Protein AF-A0A3C1LXI4-F1 (afdb_monomer_lite)

Secondary structure (DSSP, 8-state):
-------------SEEEEEEEE-TTS-EEEEEEEEEEEEE---HHHHHHTTTSS----EEEEEE--TT--TT-EEEETTEEEEEEEEEEE-SSSS-EEEEEEEE-SSPPPEE-

Radius of gyration: 15.39 Å; chains: 1; bounding box: 44×25×47 Å

Foldseek 3Di:
DDPPPVQDPDDLPPAWKWKWAQDPVRATETPGGTWRKDWDDDPVVVQVVCVVPVARQPTKIKTQDDPDDDQRMWMDDPPWIWGFPDWDWAVSHVVTMIITRTDTDPDDDDHDD

Structure (mmCIF, N/CA/C/O backbone):
data_AF-A0A3C1LXI4-F1
#
_entry.id   AF-A0A3C1LXI4-F1
#
loop_
_atom_site.group_PDB
_atom_site.id
_atom_site.type_symbol
_atom_site.label_atom_id
_atom_site.label_alt_id
_atom_site.label_comp_id
_atom_site.label_asym_id
_atom_site.label_entity_id
_atom_site.label_seq_id
_atom_site.pdbx_PDB_ins_code
_atom_site.Cartn_x
_atom_site.Cartn_y
_atom_site.Cartn_z
_atom_site.occupancy
_atom_site.B_iso_or_equiv
_atom_site.auth_seq_id
_atom_site.auth_comp_id
_atom_site.auth_asym_id
_atom_site.auth_atom_id
_atom_site.pdbx_PDB_model_num
ATOM 1 N N . MET A 1 1 ? 26.293 2.927 -32.674 1.00 40.50 1 MET A N 1
ATOM 2 C CA . MET A 1 1 ? 26.380 2.747 -31.208 1.00 40.50 1 MET A CA 1
ATOM 3 C C . MET A 1 1 ? 24.987 2.433 -30.684 1.00 40.50 1 MET A C 1
ATOM 5 O O . MET A 1 1 ? 24.149 3.321 -30.654 1.00 40.50 1 MET A O 1
ATOM 9 N N . GLN A 1 2 ? 24.694 1.170 -30.371 1.00 43.91 2 GLN A N 1
ATOM 10 C CA . GLN A 1 2 ? 23.420 0.798 -29.749 1.00 43.91 2 GLN A CA 1
ATOM 11 C C . GLN A 1 2 ? 23.544 0.990 -28.237 1.00 43.91 2 GLN A C 1
ATOM 13 O O . GLN A 1 2 ? 24.233 0.224 -27.567 1.00 43.91 2 GLN A O 1
ATOM 18 N N . MET A 1 3 ? 22.879 2.009 -27.693 1.00 43.22 3 MET A N 1
ATOM 19 C CA . MET A 1 3 ? 22.595 2.060 -26.262 1.00 43.22 3 MET A CA 1
ATOM 20 C C . MET A 1 3 ? 21.563 0.968 -25.968 1.00 43.22 3 MET A C 1
ATOM 22 O O . MET A 1 3 ? 20.367 1.173 -26.158 1.00 43.22 3 MET A O 1
ATOM 26 N N . LYS A 1 4 ? 22.014 -0.212 -25.527 1.00 42.66 4 LYS A N 1
ATOM 27 C CA . LYS A 1 4 ? 21.137 -1.162 -24.835 1.00 42.66 4 LYS A CA 1
ATOM 28 C C . LYS A 1 4 ? 20.733 -0.502 -23.518 1.00 42.66 4 LYS A C 1
ATOM 30 O O . LYS A 1 4 ? 21.402 -0.674 -22.504 1.00 42.66 4 LYS A O 1
ATOM 35 N N . GLN A 1 5 ? 19.665 0.295 -23.537 1.00 49.50 5 GLN A N 1
ATOM 36 C CA . GLN A 1 5 ? 18.936 0.592 -22.312 1.00 49.50 5 GLN A CA 1
ATOM 37 C C . GLN A 1 5 ? 18.472 -0.765 -21.795 1.00 49.50 5 GLN A C 1
ATOM 39 O O . GLN A 1 5 ? 17.634 -1.414 -22.418 1.00 49.50 5 GLN A O 1
ATOM 44 N N . ASN A 1 6 ? 19.109 -1.246 -20.730 1.00 44.31 6 ASN A N 1
ATOM 45 C CA . ASN A 1 6 ? 18.738 -2.479 -20.058 1.00 44.31 6 ASN A CA 1
ATOM 46 C C . ASN A 1 6 ? 17.390 -2.200 -19.383 1.00 44.31 6 ASN A C 1
ATOM 48 O O . ASN A 1 6 ? 17.329 -1.793 -18.226 1.00 44.31 6 ASN A O 1
ATOM 52 N N . GLN A 1 7 ? 16.322 -2.239 -20.179 1.00 51.03 7 GLN A N 1
ATOM 53 C CA . GLN A 1 7 ? 14.995 -1.810 -19.782 1.00 51.03 7 GLN A CA 1
ATOM 54 C C . GLN A 1 7 ? 14.485 -2.852 -18.795 1.00 51.03 7 GLN A C 1
ATOM 56 O O . GLN A 1 7 ? 14.087 -3.952 -19.172 1.00 51.03 7 GLN A O 1
ATOM 61 N N . GLN A 1 8 ? 14.623 -2.541 -17.509 1.00 53.88 8 GLN A N 1
ATOM 62 C CA . GLN A 1 8 ? 14.273 -3.449 -16.432 1.00 53.88 8 GLN A CA 1
ATOM 63 C C . GLN A 1 8 ? 12.746 -3.520 -16.379 1.00 53.88 8 GLN A C 1
ATOM 65 O O . GLN A 1 8 ? 12.082 -2.614 -15.876 1.00 53.88 8 GLN A O 1
ATOM 70 N N . PHE A 1 9 ? 12.187 -4.566 -16.985 1.00 56.56 9 PHE A N 1
ATOM 71 C CA . PHE A 1 9 ? 10.772 -4.878 -16.866 1.00 56.56 9 PHE A CA 1
ATOM 72 C C . PHE A 1 9 ? 10.515 -5.332 -15.430 1.00 56.56 9 PHE A C 1
ATOM 74 O O . PHE A 1 9 ? 10.866 -6.442 -15.034 1.00 56.56 9 PHE A O 1
ATOM 81 N N . GLU A 1 10 ? 9.949 -4.432 -14.632 1.00 64.88 10 GLU A N 1
ATOM 82 C CA . GLU A 1 10 ? 9.451 -4.748 -13.297 1.00 64.88 10 GLU A CA 1
ATOM 83 C C . GLU A 1 10 ? 8.230 -5.665 -13.445 1.00 64.88 10 GLU A C 1
ATOM 85 O O . GLU A 1 10 ? 7.285 -5.359 -14.176 1.00 64.88 10 GLU A O 1
ATOM 90 N N . THR A 1 11 ? 8.265 -6.817 -12.776 1.00 68.31 11 THR A N 1
ATOM 91 C CA . THR A 1 11 ? 7.157 -7.776 -12.769 1.00 68.31 11 THR A CA 1
ATOM 92 C C . THR A 1 11 ? 6.415 -7.678 -11.442 1.00 68.31 11 THR A C 1
ATOM 94 O O . THR A 1 11 ? 7.025 -7.710 -10.381 1.00 68.31 11 THR A O 1
ATOM 97 N N . PHE A 1 12 ? 5.089 -7.557 -11.495 1.00 79.00 12 PHE A N 1
ATOM 98 C CA . PHE A 1 12 ? 4.220 -7.388 -10.323 1.00 79.00 12 PHE A CA 1
ATOM 99 C C . PHE A 1 12 ? 3.533 -8.709 -9.965 1.00 79.00 12 PHE A C 1
ATOM 101 O O . PHE A 1 12 ? 2.310 -8.832 -10.039 1.00 79.00 12 PHE A O 1
ATOM 108 N N . ASN A 1 13 ? 4.329 -9.739 -9.685 1.00 79.25 13 ASN A N 1
ATOM 109 C CA . ASN A 1 13 ? 3.833 -11.113 -9.552 1.00 79.25 13 ASN A CA 1
ATOM 110 C C . ASN A 1 13 ? 3.702 -11.590 -8.097 1.00 79.25 13 ASN A C 1
ATOM 112 O O . ASN A 1 13 ? 3.337 -12.741 -7.878 1.00 79.25 13 ASN A O 1
ATOM 116 N N . ASP A 1 14 ? 3.964 -10.732 -7.107 1.00 84.00 14 ASP A N 1
ATOM 117 C CA . ASP A 1 14 ? 3.947 -11.130 -5.692 1.00 84.00 14 ASP A CA 1
ATOM 118 C C . ASP A 1 14 ? 2.545 -11.150 -5.075 1.00 84.00 14 ASP A C 1
ATOM 120 O O . ASP A 1 14 ? 2.339 -11.757 -4.021 1.00 84.00 14 ASP A O 1
ATOM 124 N N . GLY A 1 15 ? 1.577 -10.481 -5.703 1.00 88.00 15 GLY A N 1
ATOM 125 C CA . GLY A 1 15 ? 0.189 -10.509 -5.265 1.00 88.00 15 GLY A CA 1
ATOM 126 C C . GLY A 1 15 ? -0.641 -9.339 -5.773 1.00 88.00 15 GLY A C 1
ATOM 127 O O . GLY A 1 15 ? -0.222 -8.571 -6.641 1.00 88.00 15 GLY A O 1
ATOM 128 N N . VAL A 1 16 ? -1.838 -9.220 -5.200 1.00 90.50 16 VAL A N 1
ATOM 129 C CA . VAL A 1 16 ? -2.773 -8.114 -5.426 1.00 90.50 16 VAL A CA 1
ATOM 130 C C . VAL A 1 16 ? -3.046 -7.378 -4.122 1.00 90.50 16 VAL A C 1
ATOM 132 O O . VAL A 1 16 ? -3.130 -7.992 -3.057 1.00 90.50 16 VAL A O 1
ATOM 135 N N . CYS A 1 17 ? -3.173 -6.062 -4.209 1.00 91.62 17 CYS A N 1
ATOM 136 C CA . CYS A 1 17 ? -3.587 -5.206 -3.116 1.00 91.62 17 CYS A CA 1
ATOM 137 C C . CYS A 1 17 ? -4.805 -4.372 -3.514 1.00 91.62 17 CYS A C 1
ATOM 139 O O . CYS A 1 17 ? -5.032 -4.102 -4.696 1.00 91.62 17 CYS A O 1
ATOM 141 N N . ALA A 1 18 ? -5.568 -3.963 -2.508 1.00 92.19 18 ALA A N 1
ATOM 142 C CA . ALA A 1 18 ? -6.638 -2.990 -2.651 1.00 92.19 18 ALA A CA 1
ATOM 143 C C . ALA A 1 18 ? -6.240 -1.690 -1.947 1.00 92.19 18 ALA A C 1
ATOM 145 O O . ALA A 1 18 ? -5.567 -1.722 -0.917 1.00 92.19 18 ALA A O 1
ATOM 146 N N . VAL A 1 19 ? -6.653 -0.551 -2.490 1.00 92.00 19 VAL A N 1
ATOM 147 C CA . VAL A 1 19 ? -6.373 0.781 -1.951 1.00 92.00 19 VAL A CA 1
ATOM 148 C C . VAL A 1 19 ? -7.685 1.461 -1.610 1.00 92.00 19 VAL A C 1
ATOM 150 O O . VAL A 1 19 ? -8.598 1.513 -2.434 1.00 92.00 19 VAL A O 1
ATOM 153 N N . PHE A 1 20 ? -7.748 2.013 -0.409 1.00 92.69 20 PHE A N 1
ATOM 154 C CA . PHE A 1 20 ? -8.885 2.740 0.123 1.00 92.69 20 PHE A CA 1
ATOM 155 C C . PHE A 1 20 ? -8.476 4.176 0.415 1.00 92.69 20 PHE A C 1
ATOM 157 O O . PHE A 1 20 ? -7.384 4.423 0.932 1.00 92.69 20 PHE A O 1
ATOM 164 N N . ALA A 1 21 ? -9.359 5.116 0.103 1.00 91.88 21 ALA A N 1
ATOM 165 C CA . ALA A 1 21 ? -9.165 6.530 0.380 1.00 91.88 21 ALA A CA 1
ATOM 166 C C . ALA A 1 21 ? -10.274 7.051 1.284 1.00 91.88 21 ALA A C 1
ATOM 168 O O . ALA A 1 21 ? -11.405 6.565 1.243 1.00 91.88 21 ALA A O 1
ATOM 169 N N . LEU A 1 22 ? -9.929 8.045 2.096 1.00 90.56 22 LEU A N 1
ATOM 170 C CA . LEU A 1 22 ? -10.897 8.758 2.907 1.00 90.56 22 LEU A CA 1
ATOM 171 C C . LEU A 1 22 ? -11.824 9.573 1.995 1.00 90.56 22 LEU A C 1
ATOM 173 O O . LEU A 1 22 ? -11.355 10.296 1.114 1.00 90.56 22 LEU A O 1
ATOM 177 N N . ASN A 1 23 ? -13.129 9.449 2.197 1.00 86.62 23 ASN A N 1
ATOM 178 C CA . ASN A 1 23 ? -14.125 10.283 1.539 1.00 86.62 23 ASN A CA 1
ATOM 179 C C . ASN A 1 23 ? -14.445 11.534 2.381 1.00 86.62 23 ASN A C 1
ATOM 181 O O . ASN A 1 23 ? -13.962 11.701 3.501 1.00 86.62 23 ASN A O 1
ATOM 185 N N . ASN A 1 24 ? -15.322 12.398 1.864 1.00 86.50 24 ASN A N 1
ATOM 186 C CA . ASN A 1 24 ? -15.751 13.627 2.548 1.00 86.50 24 ASN A CA 1
ATOM 187 C C . ASN A 1 24 ? -16.480 13.386 3.887 1.00 86.50 24 ASN A C 1
ATOM 189 O O . ASN A 1 24 ? -16.710 14.332 4.630 1.00 86.50 24 ASN A O 1
ATOM 193 N N . GLN A 1 25 ? -16.882 12.147 4.179 1.00 85.19 25 GLN A N 1
ATOM 194 C CA . GLN A 1 25 ? -17.550 11.742 5.418 1.00 85.19 25 GLN A CA 1
ATOM 195 C C . GLN A 1 25 ? -16.590 11.040 6.390 1.00 85.19 25 GLN A C 1
ATOM 197 O O . GLN A 1 25 ? -17.048 10.357 7.301 1.00 85.19 25 GLN A O 1
ATOM 202 N N . GLU A 1 26 ? -15.277 11.158 6.172 1.00 83.50 26 GLU A N 1
ATOM 203 C CA . GLU A 1 26 ? -14.231 10.506 6.971 1.00 83.50 26 GLU A CA 1
ATOM 204 C C . GLU A 1 26 ? -14.313 8.969 6.980 1.00 83.50 26 GLU A C 1
ATOM 206 O O . GLU A 1 26 ? -13.817 8.300 7.888 1.00 83.50 26 GLU A O 1
ATOM 211 N N . LYS A 1 27 ? -14.915 8.382 5.941 1.00 86.25 27 LYS A N 1
ATOM 212 C CA . LYS A 1 27 ? -15.007 6.932 5.758 1.00 86.25 27 LYS A CA 1
ATOM 213 C C . LYS A 1 27 ? -14.070 6.465 4.655 1.00 86.25 27 LYS A C 1
ATOM 215 O O . LYS A 1 27 ? -13.930 7.124 3.626 1.00 86.25 27 LYS A O 1
ATOM 220 N N . TYR A 1 28 ? -13.448 5.308 4.853 1.00 89.06 28 TYR A N 1
ATOM 221 C CA . TYR A 1 28 ? -12.587 4.702 3.843 1.00 89.06 28 TYR A CA 1
ATOM 222 C C . TYR A 1 28 ? -13.421 3.977 2.795 1.00 89.06 28 TYR A C 1
ATOM 224 O O . TYR A 1 28 ? -14.073 2.985 3.110 1.00 89.06 28 TYR A O 1
ATOM 232 N N . GLN A 1 29 ? -13.354 4.449 1.554 1.00 90.94 29 GLN A N 1
ATOM 233 C CA . GLN A 1 29 ? -14.004 3.831 0.403 1.00 90.94 29 GLN A CA 1
ATOM 234 C C . GLN A 1 29 ? -12.962 3.215 -0.530 1.00 90.94 29 GLN A C 1
ATOM 236 O O . GLN A 1 29 ? -11.853 3.742 -0.680 1.00 90.94 29 GLN A O 1
ATOM 241 N N . CYS A 1 30 ? -13.315 2.095 -1.162 1.00 90.75 30 CYS A N 1
ATOM 242 C CA . CYS A 1 30 ? -12.446 1.442 -2.129 1.00 90.75 30 CYS A CA 1
ATOM 243 C C . CYS A 1 30 ? -12.171 2.373 -3.320 1.00 90.75 30 CYS A C 1
ATOM 245 O O . CYS A 1 30 ? -13.080 2.768 -4.045 1.00 90.75 30 CYS A O 1
ATOM 247 N N . LYS A 1 31 ? -10.897 2.717 -3.522 1.00 90.25 31 LYS A N 1
ATOM 248 C CA . LYS A 1 31 ? -10.427 3.543 -4.639 1.00 90.25 31 LYS A CA 1
ATOM 249 C C . LYS A 1 31 ? -9.893 2.685 -5.777 1.00 90.25 31 LYS A C 1
ATOM 251 O O . LYS A 1 31 ? -10.202 2.923 -6.939 1.00 90.25 31 LYS A O 1
ATOM 256 N N . PHE A 1 32 ? -9.103 1.671 -5.430 1.00 90.12 32 PHE A N 1
ATOM 257 C CA . PHE A 1 32 ? -8.583 0.695 -6.378 1.00 90.12 32 PHE A CA 1
ATOM 258 C C . PHE A 1 32 ? -8.759 -0.710 -5.801 1.00 90.12 32 PHE A C 1
ATOM 260 O O . PHE A 1 32 ? -8.074 -1.047 -4.837 1.00 90.12 32 PHE A O 1
ATOM 267 N N . PRO A 1 33 ? -9.644 -1.549 -6.361 1.00 88.25 33 PRO A N 1
ATOM 268 C CA . PRO A 1 33 ? -9.951 -2.848 -5.767 1.00 88.25 33 PRO A CA 1
ATOM 269 C C . PRO A 1 33 ? -8.861 -3.897 -6.016 1.00 88.25 33 PRO A C 1
ATOM 271 O O . PRO A 1 33 ? -8.656 -4.774 -5.183 1.00 88.25 33 PRO A O 1
ATOM 274 N N . TYR A 1 34 ? -8.143 -3.805 -7.142 1.00 88.50 34 TYR A N 1
ATOM 275 C CA . TYR A 1 34 ? -7.148 -4.802 -7.540 1.00 88.50 34 TYR A CA 1
ATOM 276 C C . TYR A 1 34 ? -5.954 -4.155 -8.246 1.00 88.50 34 TYR A C 1
ATOM 278 O O . TYR A 1 34 ? -5.994 -3.883 -9.445 1.00 88.50 34 TYR A O 1
ATOM 286 N N . ILE A 1 35 ? -4.863 -3.951 -7.510 1.00 90.06 35 ILE A N 1
ATOM 287 C CA . ILE A 1 35 ? -3.567 -3.528 -8.046 1.00 90.06 35 ILE A CA 1
ATOM 288 C C . ILE A 1 35 ? -2.562 -4.652 -7.828 1.00 90.06 35 ILE A C 1
ATOM 290 O O . ILE A 1 35 ? -2.359 -5.112 -6.707 1.00 90.06 35 ILE A O 1
ATOM 294 N N . ARG A 1 36 ? -1.905 -5.098 -8.899 1.00 89.44 36 ARG A N 1
ATOM 295 C CA . ARG A 1 36 ? -0.788 -6.037 -8.772 1.00 89.44 36 ARG A CA 1
ATOM 296 C C . ARG A 1 36 ? 0.431 -5.335 -8.192 1.00 89.44 36 ARG A C 1
ATOM 298 O O . ARG A 1 36 ? 0.735 -4.215 -8.593 1.00 89.44 36 ARG A O 1
ATOM 305 N N . PHE A 1 37 ? 1.152 -6.005 -7.301 1.00 89.19 37 PHE A N 1
ATOM 306 C CA . PHE A 1 37 ? 2.357 -5.449 -6.698 1.00 89.19 37 PHE A CA 1
ATOM 307 C C . PHE A 1 37 ? 3.541 -6.420 -6.736 1.00 89.19 37 PHE A C 1
ATOM 309 O O . PHE A 1 37 ? 3.379 -7.632 -6.888 1.00 89.19 37 PHE A O 1
ATOM 316 N N . ALA A 1 38 ? 4.737 -5.858 -6.581 1.00 87.81 38 ALA A N 1
ATOM 317 C CA . ALA A 1 38 ? 5.976 -6.576 -6.315 1.00 87.81 38 ALA A CA 1
ATOM 318 C C . ALA A 1 38 ? 6.474 -6.226 -4.905 1.00 87.81 38 ALA A C 1
ATOM 320 O O . ALA A 1 38 ? 6.479 -5.053 -4.528 1.00 87.81 38 ALA A O 1
ATOM 321 N N . LYS A 1 39 ? 6.896 -7.198 -4.098 1.00 85.75 39 LYS A N 1
ATOM 322 C CA . LYS A 1 39 ? 7.519 -6.943 -2.793 1.00 85.75 39 LYS A CA 1
ATOM 323 C C . LYS A 1 39 ? 8.951 -6.487 -3.020 1.00 85.75 39 LYS A C 1
ATOM 325 O O . LYS A 1 39 ? 9.729 -7.156 -3.693 1.00 85.75 39 LYS A O 1
ATOM 330 N N . ARG A 1 40 ? 9.343 -5.378 -2.396 1.00 81.19 40 ARG A N 1
ATOM 331 C CA . ARG A 1 40 ? 10.746 -4.966 -2.367 1.00 81.19 40 ARG A CA 1
ATOM 332 C C . ARG A 1 40 ? 11.361 -5.417 -1.053 1.00 81.19 40 ARG A C 1
ATOM 334 O O . ARG A 1 40 ? 10.932 -4.991 0.017 1.00 81.19 40 ARG A O 1
ATOM 341 N N . ILE A 1 41 ? 12.370 -6.285 -1.140 1.00 63.12 41 ILE A N 1
ATOM 342 C CA . ILE A 1 41 ? 13.170 -6.675 0.021 1.00 63.12 41 ILE A CA 1
ATOM 343 C C . ILE A 1 41 ? 13.893 -5.421 0.499 1.00 63.12 41 ILE A C 1
ATOM 345 O O . ILE A 1 41 ? 14.779 -4.888 -0.171 1.00 63.12 41 ILE A O 1
ATOM 349 N N . ILE A 1 42 ? 13.481 -4.927 1.659 1.00 59.53 42 ILE A N 1
ATOM 350 C CA . ILE A 1 42 ? 14.169 -3.845 2.336 1.00 59.53 42 ILE A CA 1
ATOM 351 C C . ILE A 1 42 ? 15.462 -4.463 2.863 1.00 59.53 42 ILE A C 1
ATOM 353 O O . ILE A 1 42 ? 15.436 -5.252 3.804 1.00 59.53 42 ILE A O 1
ATOM 357 N N . GLY A 1 43 ? 16.592 -4.164 2.219 1.00 49.06 43 GLY A N 1
ATOM 358 C CA . GLY A 1 43 ? 17.896 -4.519 2.770 1.00 49.06 43 GLY A CA 1
ATOM 359 C C . GLY A 1 43 ? 17.959 -4.046 4.222 1.00 49.06 43 GLY A C 1
ATOM 360 O O . GLY A 1 43 ? 17.542 -2.924 4.520 1.00 49.06 43 GLY A O 1
ATOM 361 N N . SER A 1 44 ? 18.445 -4.913 5.108 1.00 49.78 44 SER A N 1
ATOM 362 C CA . SER A 1 44 ? 18.468 -4.768 6.572 1.00 49.78 44 SER A CA 1
ATOM 363 C C . SER A 1 44 ? 18.792 -3.352 7.077 1.00 49.78 44 SER A C 1
ATOM 365 O O . SER A 1 44 ? 18.235 -2.922 8.079 1.00 49.78 44 SER A O 1
ATOM 367 N N . LYS A 1 45 ? 19.595 -2.576 6.339 1.00 49.50 45 LYS A N 1
ATOM 368 C CA . LYS A 1 45 ? 19.937 -1.169 6.606 1.00 49.50 45 LYS A CA 1
ATOM 369 C C . LYS A 1 45 ? 18.746 -0.220 6.8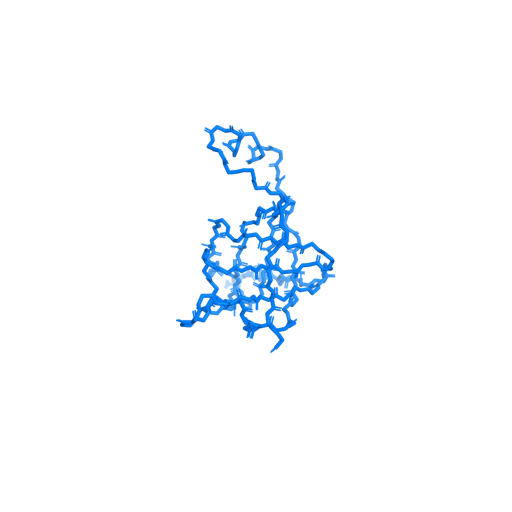41 1.00 49.50 45 LYS A C 1
ATOM 371 O O . LYS A 1 45 ? 18.780 0.544 7.798 1.00 49.50 45 LYS A O 1
ATOM 376 N N . ARG A 1 46 ? 17.679 -0.275 6.033 1.00 50.06 46 ARG A N 1
ATOM 377 C CA . ARG A 1 46 ? 16.515 0.632 6.202 1.00 50.06 46 ARG A CA 1
ATOM 378 C C . ARG A 1 46 ? 15.626 0.252 7.389 1.00 50.06 46 ARG A C 1
ATOM 380 O O . ARG A 1 46 ? 14.931 1.109 7.920 1.00 50.06 46 ARG A O 1
ATOM 387 N N . PHE A 1 47 ? 15.673 -1.009 7.820 1.00 48.06 47 PHE A N 1
ATOM 388 C CA . PHE A 1 47 ? 14.965 -1.468 9.015 1.00 48.06 47 PHE A CA 1
ATOM 389 C C . PHE A 1 47 ? 15.550 -0.827 10.287 1.00 48.06 47 PHE A C 1
ATOM 391 O O . PHE A 1 47 ? 14.811 -0.518 11.215 1.00 48.06 47 PHE A O 1
ATOM 398 N N . PHE A 1 48 ? 16.865 -0.564 10.303 1.00 43.81 48 PHE A N 1
ATOM 399 C CA . PHE A 1 48 ? 17.554 0.074 11.430 1.00 43.81 48 PHE A CA 1
ATOM 400 C C . PHE A 1 48 ? 17.422 1.605 11.448 1.00 43.81 48 PHE A C 1
ATOM 402 O O . PHE A 1 48 ? 17.312 2.188 12.522 1.00 43.81 48 PHE A O 1
ATOM 409 N N . GLU A 1 49 ? 17.385 2.273 10.290 1.00 47.22 49 GLU A N 1
ATOM 410 C CA . GLU A 1 49 ? 17.160 3.730 10.227 1.00 47.22 49 GLU A CA 1
ATOM 411 C C . GLU A 1 49 ? 15.709 4.101 10.584 1.00 47.22 49 GLU A C 1
ATOM 413 O O . GLU A 1 49 ? 15.476 5.070 11.305 1.00 47.22 49 GLU A O 1
ATOM 418 N N . ALA A 1 50 ? 14.734 3.277 10.183 1.00 46.38 50 ALA A N 1
ATOM 419 C CA . ALA A 1 50 ? 13.325 3.431 10.559 1.00 46.38 50 ALA A CA 1
ATOM 420 C C . ALA A 1 50 ? 13.033 3.119 12.041 1.00 46.38 50 ALA A C 1
ATOM 422 O O . ALA A 1 50 ? 11.902 3.276 12.480 1.00 46.38 50 ALA A O 1
ATOM 423 N N . ALA A 1 51 ? 14.025 2.672 12.818 1.00 50.91 51 ALA A N 1
ATOM 424 C CA . ALA A 1 51 ? 13.905 2.541 14.270 1.00 50.91 51 ALA A CA 1
ATOM 425 C C . ALA A 1 51 ? 14.240 3.851 15.013 1.00 50.91 51 ALA A C 1
ATOM 427 O O . ALA A 1 51 ? 13.843 4.012 16.163 1.00 50.91 51 ALA A O 1
ATOM 428 N N . GLN A 1 52 ? 14.951 4.797 14.376 1.00 46.62 52 GLN A N 1
ATOM 429 C CA . GLN A 1 52 ? 15.276 6.107 14.970 1.00 46.62 52 GLN A CA 1
ATOM 430 C C . GLN A 1 52 ? 14.142 7.130 14.833 1.00 46.62 52 GLN A C 1
ATOM 432 O O . GLN A 1 52 ? 14.063 8.083 15.604 1.00 46.62 52 GLN A O 1
ATOM 437 N N . VAL A 1 53 ? 13.241 6.921 13.875 1.00 49.22 53 VAL A N 1
ATOM 438 C CA . VAL A 1 53 ? 12.014 7.698 13.692 1.00 49.22 53 VAL A CA 1
ATOM 439 C C . VAL A 1 53 ? 10.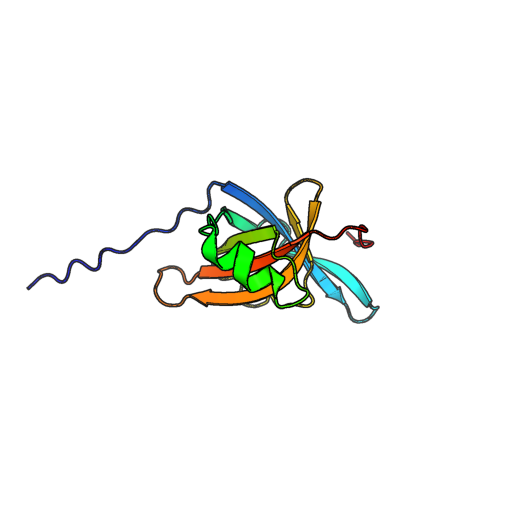876 6.736 14.000 1.00 49.22 53 VAL A C 1
ATOM 441 O O . VAL A 1 53 ? 10.873 5.650 13.455 1.00 49.22 53 VAL A O 1
ATOM 444 N N . ASN A 1 54 ? 9.933 7.090 14.872 1.00 51.34 54 ASN A N 1
ATOM 445 C CA . ASN A 1 54 ? 8.850 6.249 15.430 1.00 51.34 54 ASN A CA 1
ATOM 446 C C . ASN A 1 54 ? 7.886 5.550 14.417 1.00 51.34 54 ASN A C 1
ATOM 448 O O . ASN A 1 54 ? 6.770 5.171 14.771 1.00 51.34 54 ASN A O 1
ATOM 452 N N . GLN A 1 55 ? 8.262 5.404 13.147 1.00 58.44 55 GLN A N 1
ATOM 453 C CA . GLN A 1 55 ? 7.487 4.845 12.047 1.00 58.44 55 GLN A CA 1
ATOM 454 C C . GLN A 1 55 ? 8.118 3.528 11.582 1.00 58.44 55 GLN A C 1
ATOM 456 O O . GLN A 1 55 ? 8.930 3.487 10.659 1.00 58.44 55 GLN A O 1
ATOM 461 N N . MET A 1 56 ? 7.719 2.425 12.218 1.00 66.50 56 MET A N 1
ATOM 462 C CA . MET A 1 56 ? 8.109 1.083 11.781 1.00 66.50 56 MET A CA 1
ATOM 463 C C . MET A 1 56 ? 7.543 0.794 10.384 1.00 66.50 56 MET A C 1
ATOM 465 O O . MET A 1 56 ? 6.348 0.554 10.225 1.00 66.50 56 MET A O 1
ATOM 469 N N . ILE A 1 57 ? 8.403 0.790 9.365 1.00 72.25 57 ILE A N 1
ATOM 470 C CA . ILE A 1 57 ? 8.044 0.340 8.016 1.00 72.25 57 ILE A CA 1
ATOM 471 C C . ILE A 1 57 ? 8.096 -1.190 8.004 1.00 72.25 57 ILE A C 1
ATOM 473 O O . ILE A 1 57 ? 9.161 -1.787 8.148 1.00 72.25 57 ILE A O 1
ATOM 477 N N . ASN A 1 58 ? 6.946 -1.836 7.824 1.00 77.44 58 ASN A N 1
ATOM 478 C CA . ASN A 1 58 ? 6.846 -3.297 7.834 1.00 77.44 58 ASN A CA 1
ATOM 479 C C . ASN A 1 58 ? 7.030 -3.908 6.446 1.00 77.44 58 ASN A C 1
ATOM 481 O O . ASN A 1 58 ? 7.465 -5.052 6.328 1.00 77.44 58 ASN A O 1
ATOM 485 N N . LEU A 1 59 ? 6.656 -3.176 5.398 1.00 83.25 59 LEU A N 1
ATOM 486 C CA . LEU A 1 59 ? 6.636 -3.691 4.038 1.00 83.25 59 LEU A CA 1
ATOM 487 C C . LEU A 1 59 ? 6.866 -2.552 3.046 1.00 83.25 59 LEU A C 1
ATOM 489 O O . LEU A 1 59 ? 6.349 -1.457 3.228 1.00 83.25 59 LEU A O 1
ATOM 493 N N . VAL A 1 60 ? 7.615 -2.811 1.979 1.00 88.44 60 VAL A N 1
ATOM 494 C CA . VAL A 1 60 ? 7.653 -1.926 0.811 1.00 88.44 60 VAL A CA 1
ATOM 495 C C . VAL A 1 60 ? 7.147 -2.720 -0.378 1.00 88.44 60 VAL A C 1
ATOM 497 O O . VAL A 1 60 ? 7.647 -3.812 -0.659 1.00 88.44 60 VAL A O 1
ATOM 500 N N . ILE A 1 61 ? 6.150 -2.176 -1.064 1.00 88.50 61 ILE A N 1
ATOM 501 C CA . ILE A 1 61 ? 5.633 -2.751 -2.303 1.00 88.50 61 ILE A CA 1
ATOM 502 C C . ILE A 1 61 ? 5.837 -1.775 -3.448 1.00 88.50 61 ILE A C 1
ATOM 504 O O . ILE A 1 61 ? 5.746 -0.565 -3.259 1.00 88.50 61 ILE A O 1
ATOM 508 N N . ARG A 1 62 ? 6.072 -2.309 -4.639 1.00 88.69 62 ARG A N 1
ATOM 509 C CA . ARG A 1 62 ? 6.030 -1.555 -5.880 1.00 88.69 62 ARG A CA 1
ATOM 510 C C . ARG A 1 62 ? 4.762 -1.886 -6.631 1.00 88.69 62 ARG A C 1
ATOM 512 O O . ARG A 1 62 ? 4.434 -3.057 -6.790 1.00 88.69 62 ARG A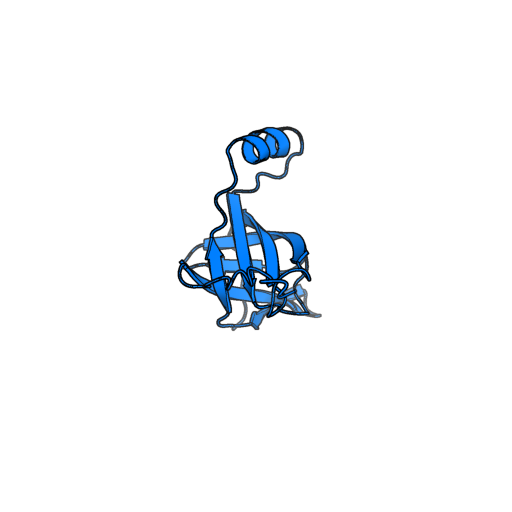 O 1
ATOM 519 N N . ILE A 1 63 ? 4.097 -0.866 -7.134 1.00 88.31 63 ILE A N 1
ATOM 520 C CA . ILE A 1 63 ? 2.901 -0.991 -7.962 1.00 88.31 63 ILE A CA 1
ATOM 521 C C . ILE A 1 63 ? 3.125 -0.309 -9.317 1.00 88.31 63 ILE A C 1
ATOM 523 O O . ILE A 1 63 ? 3.961 0.603 -9.415 1.00 88.31 63 ILE A O 1
ATOM 527 N N . PRO A 1 64 ? 2.410 -0.728 -10.376 1.00 85.00 64 PRO A N 1
ATOM 528 C CA . PRO A 1 64 ? 2.336 0.057 -11.600 1.00 85.00 64 PRO A CA 1
ATOM 529 C C . PRO A 1 64 ? 1.730 1.422 -11.261 1.00 85.00 64 PRO A C 1
ATOM 531 O O . PRO A 1 64 ? 0.841 1.497 -10.415 1.00 85.00 64 PRO A O 1
ATOM 534 N N . PHE A 1 65 ? 2.249 2.489 -11.875 1.00 74.94 65 PHE A N 1
ATOM 535 C CA . PHE A 1 65 ? 1.907 3.873 -11.537 1.00 74.94 65 PHE A CA 1
ATOM 536 C C . PHE A 1 65 ? 0.398 4.082 -11.364 1.00 74.94 65 PHE A C 1
ATOM 538 O O . PHE A 1 65 ? -0.361 4.088 -12.333 1.00 74.94 65 PHE A O 1
ATOM 545 N N . ALA A 1 66 ? -0.013 4.281 -10.114 1.00 64.31 66 ALA A N 1
ATOM 546 C CA . ALA A 1 66 ? -1.340 4.737 -9.748 1.00 64.31 66 ALA A CA 1
ATOM 547 C C . ALA A 1 66 ? -1.194 6.206 -9.354 1.00 64.31 66 ALA A C 1
ATOM 549 O O . ALA A 1 66 ? -0.640 6.519 -8.302 1.00 64.31 66 ALA A O 1
ATOM 550 N N . ALA A 1 67 ? -1.646 7.105 -10.230 1.00 64.12 67 ALA A N 1
ATOM 551 C CA . ALA A 1 67 ? -1.410 8.548 -10.131 1.00 64.12 67 ALA A CA 1
ATOM 552 C C . ALA A 1 67 ? -2.020 9.212 -8.881 1.00 64.12 67 ALA A C 1
ATOM 554 O O . ALA A 1 67 ? -1.774 10.387 -8.635 1.00 64.12 67 ALA A O 1
ATOM 555 N N . ASP A 1 68 ? -2.812 8.474 -8.105 1.00 81.69 68 ASP A N 1
ATOM 556 C CA . ASP A 1 68 ? -3.648 9.031 -7.052 1.00 81.69 68 ASP A CA 1
ATOM 557 C C . ASP A 1 68 ? -3.597 8.175 -5.772 1.00 81.69 68 ASP A C 1
ATOM 559 O O . ASP A 1 68 ? -4.618 7.744 -5.235 1.00 81.69 68 ASP A O 1
ATOM 563 N N . ILE A 1 69 ? -2.379 7.872 -5.310 1.00 87.50 69 ILE A N 1
ATOM 564 C CA . ILE A 1 69 ? -2.127 7.254 -4.002 1.00 87.50 69 ILE A CA 1
ATOM 565 C C . ILE A 1 69 ? -1.302 8.207 -3.142 1.00 87.50 69 ILE A C 1
ATOM 567 O O . ILE A 1 69 ? -0.273 8.719 -3.581 1.00 87.50 69 ILE A O 1
ATOM 571 N N . ASN A 1 70 ? -1.744 8.424 -1.906 1.00 89.50 70 ASN A N 1
ATOM 572 C CA . ASN A 1 70 ? -1.088 9.289 -0.928 1.00 89.50 70 ASN A CA 1
ATOM 573 C C . ASN A 1 70 ? -1.014 8.623 0.463 1.00 89.50 70 ASN A C 1
ATOM 575 O O . ASN A 1 70 ? -1.440 7.483 0.650 1.00 89.50 70 ASN A O 1
ATOM 579 N N . THR A 1 71 ? -0.444 9.328 1.442 1.00 90.31 71 THR A N 1
ATOM 580 C CA . THR A 1 71 ? -0.241 8.832 2.818 1.00 90.31 71 THR A CA 1
ATOM 581 C C . THR A 1 71 ? -1.523 8.686 3.640 1.00 90.31 71 THR A C 1
ATOM 583 O O . THR A 1 71 ? -1.512 8.028 4.681 1.00 90.31 71 THR A O 1
ATOM 586 N N . ASP A 1 72 ? -2.629 9.268 3.178 1.00 89.81 72 ASP A N 1
ATOM 587 C CA . ASP A 1 72 ? -3.944 9.140 3.814 1.00 89.81 72 ASP A CA 1
ATOM 588 C C . ASP A 1 72 ? -4.690 7.898 3.321 1.00 89.81 72 ASP A C 1
ATOM 590 O O . ASP A 1 72 ? -5.810 7.621 3.743 1.00 89.81 72 ASP A O 1
ATOM 594 N N . ASN A 1 73 ? -4.098 7.133 2.402 1.00 91.38 73 ASN A N 1
ATOM 595 C CA . ASN A 1 73 ? -4.693 5.906 1.903 1.00 91.38 73 ASN A CA 1
ATOM 596 C C . ASN A 1 73 ? -4.310 4.698 2.760 1.00 91.38 73 ASN A C 1
ATOM 598 O O . ASN A 1 73 ? -3.217 4.606 3.330 1.00 91.38 73 ASN A O 1
ATOM 602 N N . ILE A 1 74 ? -5.228 3.735 2.793 1.00 92.88 74 ILE A N 1
ATOM 603 C CA . ILE A 1 74 ? -5.026 2.421 3.395 1.00 92.88 74 ILE A CA 1
ATOM 604 C C . ILE A 1 74 ? -4.869 1.395 2.285 1.00 92.88 74 ILE A C 1
ATOM 606 O O . ILE A 1 74 ? -5.646 1.360 1.333 1.00 92.88 74 ILE A O 1
ATOM 610 N N . VAL A 1 75 ? -3.857 0.546 2.420 1.00 92.75 75 VAL A N 1
ATOM 611 C CA . VAL A 1 75 ? -3.593 -0.565 1.510 1.00 92.75 75 VAL A CA 1
ATOM 612 C C . VAL A 1 75 ? -3.928 -1.868 2.215 1.00 92.75 75 VAL A C 1
ATOM 614 O O . VAL A 1 75 ? -3.500 -2.105 3.343 1.00 92.75 75 VAL A O 1
ATOM 617 N N . ILE A 1 76 ? -4.668 -2.735 1.538 1.00 92.69 76 ILE A N 1
ATOM 618 C CA . ILE A 1 76 ? -5.027 -4.065 2.022 1.00 92.69 76 ILE A CA 1
ATOM 619 C C . ILE A 1 76 ? -4.306 -5.101 1.184 1.00 92.69 76 ILE A C 1
ATOM 621 O O . ILE A 1 76 ? -4.361 -5.064 -0.045 1.00 92.69 76 ILE A O 1
ATOM 625 N N . ILE A 1 77 ? -3.640 -6.033 1.860 1.00 90.81 77 ILE A N 1
ATOM 626 C CA . ILE A 1 77 ? -2.960 -7.169 1.238 1.00 90.81 77 ILE A CA 1
ATOM 627 C C . ILE A 1 77 ? -3.380 -8.423 1.999 1.00 90.81 77 ILE A C 1
ATOM 629 O O . ILE A 1 77 ? -2.987 -8.615 3.153 1.00 90.81 77 ILE A O 1
ATOM 633 N N . GLY A 1 78 ? -4.189 -9.271 1.363 1.00 88.12 78 GLY A N 1
ATOM 634 C CA . GLY A 1 78 ? -4.847 -10.384 2.050 1.00 88.12 78 GLY A CA 1
ATOM 635 C C . GLY A 1 78 ? -5.747 -9.869 3.177 1.00 88.12 78 GLY A C 1
ATOM 636 O O . GLY A 1 78 ? -6.589 -9.010 2.949 1.00 88.12 78 GLY A O 1
ATOM 637 N N . GLU A 1 79 ? -5.534 -10.356 4.397 1.00 86.44 79 GLU A N 1
ATOM 638 C CA . GLU A 1 79 ? -6.320 -9.988 5.590 1.00 86.44 79 GLU A CA 1
ATOM 639 C C . GLU A 1 79 ? -5.714 -8.820 6.391 1.00 86.44 79 GLU A C 1
ATOM 641 O O . GLU A 1 79 ? -6.220 -8.442 7.447 1.00 86.44 79 GLU A O 1
ATOM 646 N N . LYS A 1 80 ? -4.596 -8.251 5.925 1.00 89.81 80 LYS A N 1
ATOM 647 C CA . LYS A 1 80 ? -3.843 -7.229 6.661 1.00 89.81 80 LYS A CA 1
ATOM 648 C C . LYS A 1 80 ? -4.078 -5.842 6.081 1.00 89.81 80 LYS A C 1
ATOM 650 O O . LYS A 1 80 ? -4.002 -5.650 4.868 1.00 89.81 80 LYS A O 1
ATOM 655 N N . GLN A 1 81 ? -4.284 -4.872 6.971 1.00 92.19 81 GLN A N 1
ATOM 656 C CA . GLN A 1 81 ? -4.366 -3.455 6.631 1.00 92.19 81 GLN A CA 1
ATOM 657 C C . GLN A 1 81 ? -3.043 -2.746 6.915 1.00 92.19 81 GLN A C 1
ATOM 659 O O . GLN A 1 81 ? -2.403 -2.952 7.952 1.00 92.19 81 GLN A O 1
ATOM 664 N N . TYR A 1 82 ? -2.664 -1.870 5.995 1.00 91.88 82 TYR A N 1
ATOM 665 C CA . TYR A 1 82 ? -1.445 -1.092 6.056 1.00 91.88 82 TYR A CA 1
ATOM 666 C C . TYR A 1 82 ? -1.737 0.383 5.814 1.00 91.88 82 TYR A C 1
ATOM 668 O O . TYR A 1 82 ? -2.457 0.737 4.883 1.00 91.88 82 TYR A O 1
ATOM 676 N N . LYS A 1 83 ? -1.116 1.251 6.609 1.00 91.69 83 LYS A N 1
ATOM 677 C CA . LYS A 1 83 ? -1.058 2.683 6.337 1.00 91.69 83 LYS A CA 1
ATOM 678 C C . LYS A 1 83 ? 0.107 2.986 5.406 1.00 91.69 83 LYS A C 1
ATOM 680 O O . LYS A 1 83 ? 1.215 2.480 5.608 1.00 91.69 83 LYS A O 1
ATOM 685 N N . VAL A 1 84 ? -0.135 3.838 4.415 1.00 91.19 84 VAL A N 1
ATOM 686 C CA . VAL A 1 84 ? 0.923 4.373 3.559 1.00 91.19 84 VAL A CA 1
ATOM 687 C C . VAL A 1 84 ? 1.705 5.426 4.342 1.00 91.19 84 VAL A C 1
ATOM 689 O O . VAL A 1 84 ? 1.183 6.475 4.701 1.00 91.19 84 VAL A O 1
ATOM 692 N N . ILE A 1 85 ? 2.973 5.144 4.622 1.00 89.56 85 ILE A N 1
ATOM 693 C CA . ILE A 1 85 ? 3.880 6.077 5.306 1.00 89.56 85 ILE A CA 1
ATOM 694 C C . ILE A 1 85 ? 4.599 6.969 4.305 1.00 89.56 85 ILE A C 1
ATOM 696 O O . ILE A 1 85 ? 4.860 8.136 4.579 1.00 89.56 85 ILE A O 1
ATOM 700 N N . GLN A 1 86 ? 4.912 6.428 3.131 1.00 86.75 86 GLN A N 1
ATOM 701 C CA . GLN A 1 86 ? 5.631 7.160 2.101 1.00 86.75 86 GLN A CA 1
ATOM 702 C C . GLN A 1 86 ? 5.243 6.654 0.716 1.00 86.75 86 GLN A C 1
ATOM 704 O O . GLN A 1 86 ? 5.117 5.446 0.507 1.00 86.75 86 GLN A O 1
ATOM 709 N N . VAL A 1 87 ? 5.121 7.586 -0.228 1.00 89.44 87 VAL A N 1
ATOM 710 C CA . VAL A 1 87 ? 4.899 7.325 -1.654 1.00 89.44 8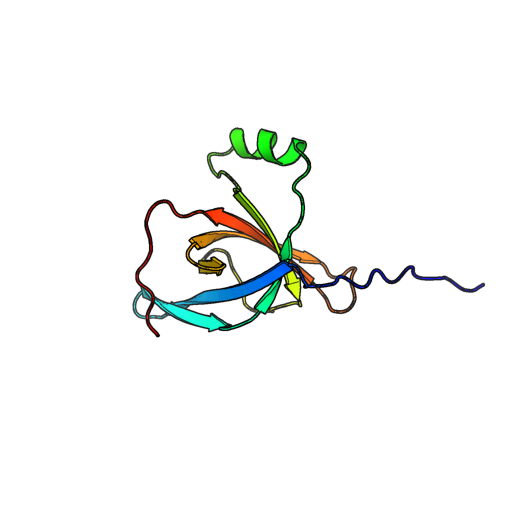7 VAL A CA 1
ATOM 711 C C . VAL A 1 87 ? 6.107 7.840 -2.430 1.00 89.44 87 VAL A C 1
ATOM 713 O O . VAL A 1 87 ? 6.479 9.004 -2.299 1.00 89.44 87 VAL A O 1
ATOM 716 N N . GLN A 1 88 ? 6.742 6.978 -3.220 1.00 86.56 88 GLN A N 1
ATOM 717 C CA . GLN A 1 88 ? 7.906 7.317 -4.038 1.00 86.56 88 GLN A CA 1
ATOM 718 C C . GLN A 1 88 ? 7.632 6.967 -5.498 1.00 86.56 88 GLN A C 1
ATOM 720 O O . GLN A 1 88 ? 7.604 5.797 -5.873 1.00 86.56 88 GLN A O 1
ATOM 725 N N . ASN A 1 89 ? 7.446 7.988 -6.331 1.00 85.25 89 ASN A N 1
ATOM 726 C CA . ASN A 1 89 ? 7.255 7.808 -7.767 1.00 85.25 89 ASN A CA 1
ATOM 727 C C . ASN A 1 89 ? 8.601 7.612 -8.468 1.00 85.25 89 ASN A C 1
ATOM 729 O O . ASN A 1 89 ? 9.527 8.407 -8.316 1.00 85.25 89 ASN A O 1
ATOM 733 N N . ILE A 1 90 ? 8.694 6.544 -9.250 1.00 81.12 90 ILE A N 1
ATOM 734 C CA . ILE A 1 90 ? 9.892 6.119 -9.962 1.00 81.12 90 ILE A CA 1
ATOM 735 C C . ILE A 1 90 ? 9.603 6.227 -11.452 1.00 81.12 90 ILE A C 1
ATOM 737 O O . ILE A 1 90 ? 8.898 5.404 -12.038 1.00 81.12 90 ILE A O 1
ATOM 741 N N . ASN A 1 91 ? 10.182 7.267 -12.049 1.00 72.12 91 ASN A N 1
ATOM 742 C CA . ASN A 1 91 ? 10.025 7.613 -13.464 1.00 72.12 91 ASN A CA 1
ATOM 743 C C . ASN A 1 91 ? 11.148 7.032 -14.342 1.00 72.12 91 ASN A C 1
ATOM 745 O O . ASN A 1 91 ? 11.257 7.363 -15.520 1.00 72.12 91 ASN A O 1
ATOM 749 N N . THR A 1 92 ? 12.033 6.214 -13.765 1.00 66.75 92 THR A N 1
ATOM 750 C CA . THR A 1 92 ? 13.162 5.592 -14.475 1.00 66.75 92 THR A CA 1
ATOM 751 C C . THR A 1 92 ? 12.787 4.267 -15.141 1.00 66.75 92 THR A C 1
ATOM 753 O O . THR A 1 92 ? 13.534 3.772 -15.982 1.00 66.75 92 THR A O 1
ATOM 756 N N . THR A 1 93 ? 11.633 3.696 -14.791 1.00 62.97 93 THR A N 1
ATOM 757 C CA . THR A 1 93 ? 11.084 2.447 -15.331 1.00 62.97 93 THR A CA 1
ATOM 758 C C . THR A 1 93 ? 9.941 2.735 -16.311 1.00 62.97 93 THR A C 1
ATOM 760 O O . THR A 1 93 ? 9.284 3.770 -16.235 1.00 62.97 93 THR A O 1
ATOM 763 N N . ARG A 1 94 ? 9.710 1.827 -17.271 1.00 60.22 94 ARG A N 1
ATOM 764 C CA . ARG A 1 94 ? 8.560 1.871 -18.193 1.00 60.22 94 ARG A CA 1
ATOM 765 C C . ARG A 1 94 ? 7.729 0.588 -18.034 1.00 60.22 94 ARG A C 1
ATOM 767 O O . ARG A 1 94 ? 8.284 -0.477 -18.305 1.00 60.22 94 ARG A O 1
ATOM 774 N N . PRO A 1 95 ? 6.433 0.661 -17.663 1.00 65.50 95 PRO A N 1
ATOM 775 C CA . PRO A 1 95 ? 5.698 1.867 -17.257 1.00 65.50 95 PRO A CA 1
ATOM 776 C C . PRO A 1 95 ? 6.271 2.471 -15.967 1.00 65.50 95 PRO A C 1
ATOM 778 O O . PRO A 1 95 ? 6.992 1.786 -15.241 1.00 65.50 95 PRO A O 1
ATOM 781 N N . ASN A 1 96 ? 5.945 3.740 -15.691 1.00 77.31 96 ASN A N 1
ATOM 782 C CA . ASN A 1 96 ? 6.282 4.371 -14.415 1.00 77.31 96 ASN A CA 1
ATOM 783 C C . ASN A 1 96 ? 5.803 3.469 -13.269 1.00 77.31 96 ASN A C 1
ATOM 785 O O . ASN A 1 96 ? 4.781 2.780 -13.376 1.00 77.31 96 ASN A O 1
ATOM 789 N N . THR A 1 97 ? 6.535 3.477 -12.165 1.00 84.31 97 THR A N 1
ATOM 790 C CA . THR A 1 97 ? 6.199 2.657 -10.998 1.00 84.31 97 THR A CA 1
ATOM 791 C C . THR A 1 97 ? 6.189 3.496 -9.742 1.00 84.31 97 THR A C 1
ATOM 793 O O . THR A 1 97 ? 6.847 4.532 -9.688 1.00 84.31 97 THR A O 1
ATOM 796 N N . THR A 1 98 ? 5.470 3.044 -8.725 1.00 88.25 98 THR A N 1
ATOM 797 C CA . THR A 1 98 ? 5.403 3.735 -7.439 1.00 88.25 98 THR A CA 1
ATOM 798 C C . THR A 1 98 ? 5.766 2.761 -6.330 1.00 88.25 98 THR A C 1
ATOM 800 O O . THR A 1 98 ? 5.179 1.685 -6.233 1.00 88.25 98 THR A O 1
ATOM 803 N N . ASP A 1 99 ? 6.740 3.138 -5.505 1.00 89.00 99 ASP A N 1
ATOM 804 C CA . ASP A 1 99 ? 7.086 2.436 -4.273 1.00 89.00 99 ASP A CA 1
ATOM 805 C C . ASP A 1 99 ? 6.256 2.997 -3.117 1.00 89.00 99 ASP A C 1
ATOM 807 O O . ASP A 1 99 ? 6.265 4.200 -2.846 1.00 89.00 99 ASP A O 1
ATOM 811 N N . LEU A 1 100 ? 5.551 2.108 -2.424 1.00 89.31 100 LEU A N 1
ATOM 812 C CA . LEU A 1 100 ? 4.779 2.404 -1.227 1.00 89.31 100 LEU A CA 1
ATOM 813 C C . LEU A 1 100 ? 5.487 1.803 -0.018 1.00 89.31 100 LEU A C 1
ATOM 815 O O . LEU A 1 100 ? 5.639 0.582 0.075 1.00 89.31 100 LEU A O 1
ATOM 819 N N . SER A 1 101 ? 5.888 2.659 0.918 1.00 89.12 101 SER A N 1
ATOM 820 C CA . SER A 1 101 ? 6.330 2.236 2.246 1.00 89.12 101 SER A CA 1
ATOM 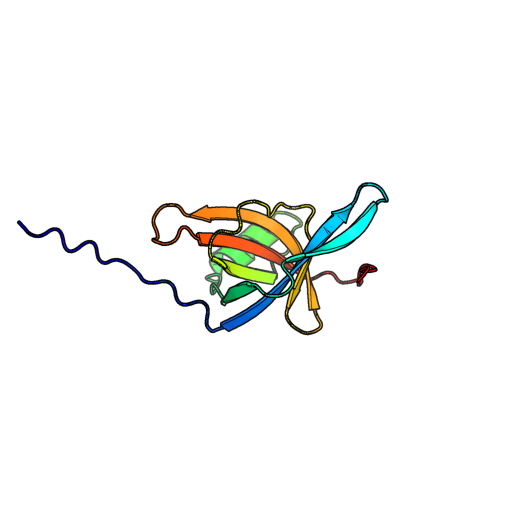821 C C . SER A 1 101 ? 5.106 2.078 3.138 1.00 89.12 101 SER A C 1
ATOM 823 O O . SER A 1 101 ? 4.363 3.033 3.362 1.00 89.12 101 SER A O 1
ATOM 825 N N . LEU A 1 102 ? 4.900 0.868 3.639 1.00 89.31 102 LEU A N 1
ATOM 826 C CA . LEU A 1 102 ? 3.706 0.449 4.352 1.00 89.31 102 LEU A CA 1
ATOM 827 C C . LEU A 1 102 ? 4.028 0.116 5.810 1.00 89.31 102 LEU A C 1
ATOM 829 O O . LEU A 1 102 ? 4.944 -0.658 6.103 1.00 89.31 102 LEU A O 1
ATOM 833 N N . GLN A 1 103 ? 3.220 0.655 6.716 1.00 88.69 103 GLN A N 1
ATOM 834 C CA . GLN A 1 103 ? 3.198 0.280 8.127 1.00 88.69 103 GLN A CA 1
ATOM 835 C C . GLN A 1 103 ? 1.942 -0.536 8.401 1.00 88.69 103 GLN A C 1
ATOM 837 O O . GLN A 1 103 ? 0.836 -0.109 8.078 1.00 88.69 103 GLN A O 1
ATOM 842 N N . GLN A 1 104 ? 2.101 -1.711 9.000 1.00 87.50 104 GLN A N 1
ATOM 843 C CA . GLN A 1 104 ? 0.975 -2.551 9.375 1.00 87.50 104 GLN A CA 1
ATOM 844 C C . GLN A 1 104 ? 0.204 -1.884 10.514 1.00 87.50 104 GLN A C 1
ATOM 846 O O . GLN A 1 104 ? 0.786 -1.477 11.522 1.00 87.50 104 GLN A O 1
ATOM 851 N N . LEU A 1 105 ? -1.113 -1.790 10.361 1.00 86.62 105 LEU A N 1
ATOM 852 C CA . LEU A 1 105 ? -1.972 -1.288 11.421 1.00 86.62 105 LEU A CA 1
ATOM 853 C C . LEU A 1 105 ? -2.195 -2.378 12.472 1.00 86.62 105 LEU A C 1
ATOM 855 O O . LEU A 1 105 ? -2.538 -3.514 12.148 1.00 86.62 105 LEU A O 1
ATOM 859 N N . SER A 1 106 ? -2.011 -2.021 13.744 1.00 83.19 106 SER A N 1
ATOM 860 C CA . SER A 1 106 ? -2.321 -2.897 14.881 1.00 83.19 106 SER A CA 1
ATOM 861 C C . SER A 1 106 ? -3.826 -3.008 15.141 1.00 83.19 106 SER A C 1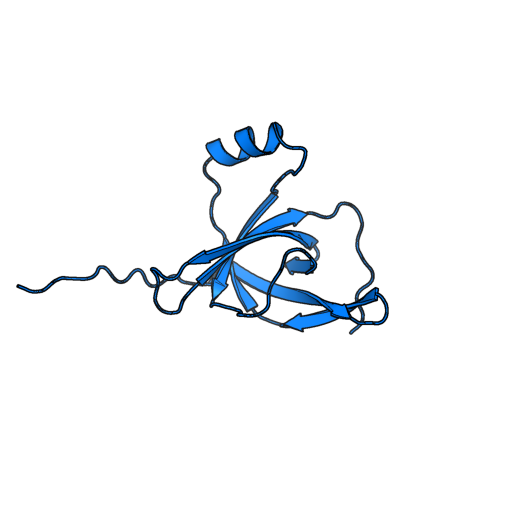
ATOM 863 O O . SER A 1 106 ? -4.286 -4.019 15.665 1.00 83.19 106 SER A O 1
ATOM 865 N N . ARG A 1 107 ? -4.598 -1.985 14.754 1.00 85.50 107 ARG A N 1
ATOM 866 C CA . ARG A 1 107 ? -6.064 -1.954 14.808 1.00 85.50 107 ARG A CA 1
ATOM 867 C C . ARG A 1 107 ? -6.623 -1.780 13.398 1.00 85.50 107 ARG A C 1
ATOM 869 O O . ARG A 1 107 ? -6.206 -0.873 12.684 1.00 85.50 107 ARG A O 1
ATOM 876 N N . LEU A 1 108 ? -7.585 -2.626 13.034 1.00 85.19 108 LEU A N 1
ATOM 877 C CA . LEU A 1 108 ? -8.295 -2.537 11.759 1.00 85.19 108 LEU A CA 1
ATOM 878 C C . LEU A 1 108 ? -9.183 -1.288 11.722 1.00 85.19 108 LEU A C 1
ATOM 880 O O . LEU A 1 108 ? -9.842 -0.951 12.707 1.00 85.19 108 LEU A O 1
ATOM 884 N N . VAL A 1 109 ? -9.201 -0.622 10.576 1.00 84.88 109 VAL A N 1
ATOM 885 C CA . VAL A 1 109 ? -10.084 0.501 10.271 1.00 84.88 109 VAL A CA 1
ATOM 886 C C . VAL A 1 109 ? -11.341 -0.027 9.584 1.00 84.88 109 VAL A C 1
ATOM 888 O O . VAL A 1 109 ? -11.280 -1.016 8.849 1.00 84.88 109 VAL A O 1
ATOM 891 N N . ALA A 1 110 ? -12.479 0.621 9.847 1.00 86.25 110 ALA A N 1
ATOM 892 C CA . ALA A 1 110 ? -13.732 0.336 9.160 1.00 86.25 110 ALA A CA 1
ATOM 893 C C . ALA A 1 110 ? -13.631 0.768 7.693 1.00 86.25 110 ALA A C 1
ATOM 895 O O . ALA A 1 110 ? -13.241 1.897 7.390 1.00 86.25 110 ALA A O 1
ATOM 896 N N . LEU A 1 111 ? -13.975 -0.149 6.798 1.00 84.44 111 LEU A N 1
ATOM 897 C CA . LEU A 1 111 ? -13.934 0.049 5.358 1.00 84.44 111 LEU A CA 1
ATOM 898 C C . LEU A 1 111 ? -15.354 -0.098 4.838 1.00 84.44 111 LEU A C 1
ATOM 900 O O . LEU A 1 111 ? -16.028 -1.075 5.163 1.00 84.44 111 LEU A O 1
ATOM 904 N N . GLU A 1 112 ? -15.792 0.870 4.052 1.00 79.38 112 GLU A N 1
ATOM 905 C CA . GLU A 1 112 ? -17.065 0.811 3.349 1.00 79.38 112 GLU A CA 1
ATOM 906 C C . GLU A 1 112 ? -16.830 0.179 1.971 1.00 79.38 112 GLU A C 1
ATOM 908 O O . GLU A 1 112 ? -15.806 0.438 1.320 1.00 79.38 112 GLU A O 1
ATOM 913 N N . ALA A 1 113 ? -17.763 -0.681 1.567 1.00 62.16 113 ALA A N 1
ATOM 914 C CA . ALA A 1 113 ? -17.758 -1.344 0.266 1.00 62.16 113 ALA A CA 1
ATOM 915 C C . ALA A 1 113 ? -18.206 -0.392 -0.852 1.00 62.16 113 ALA A C 1
ATOM 917 O O . ALA A 1 113 ? -19.147 0.401 -0.618 1.00 62.16 113 ALA A O 1
#

pLDDT: mean 77.1, std 16.32, range [40.5, 92.88]

Sequence (113 aa):
MQMKQNQQFETFNDGVCAVFALNNQEKYQCKFPYIRFAKRIIGSKRFFEAAQVNQMINLVIRIPFAADINTDNIVIIGEKQYKVIQVQNINTTRPNTTDLSLQQLSRLVALEA